Protein AF-A0A8T5TXH6-F1 (afdb_monomer_lite)

pLDDT: mean 83.06, std 13.09, range [44.19, 95.5]

Radius of gyration: 28.09 Å; chains: 1; bounding box: 63×27×98 Å

Structure (mmCIF, N/CA/C/O backbone):
data_AF-A0A8T5TXH6-F1
#
_entry.id   AF-A0A8T5TXH6-F1
#
loop_
_atom_site.group_PDB
_atom_site.id
_atom_site.type_symbol
_atom_site.label_atom_id
_atom_site.label_alt_id
_atom_site.label_comp_id
_atom_site.label_asym_id
_atom_site.label_entity_id
_atom_site.label_seq_id
_atom_site.pdbx_PDB_ins_code
_atom_site.Cartn_x
_atom_site.Cartn_y
_atom_site.Cartn_z
_atom_site.occupancy
_atom_site.B_iso_or_equiv
_atom_site.auth_seq_id
_atom_site.auth_comp_id
_atom_site.auth_asym_id
_atom_site.auth_atom_id
_atom_site.pdbx_PDB_model_num
ATOM 1 N N . LEU A 1 1 ? 43.142 -12.172 -77.593 1.00 47.28 1 LEU A N 1
ATOM 2 C CA . LEU A 1 1 ? 43.128 -11.225 -76.455 1.00 47.28 1 LEU A CA 1
ATOM 3 C C . LEU A 1 1 ? 41.877 -11.510 -75.637 1.00 47.28 1 LEU A C 1
ATOM 5 O O . LEU A 1 1 ? 40.827 -11.629 -76.263 1.00 47.28 1 LEU A O 1
ATOM 9 N N . PRO A 1 2 ? 41.963 -11.702 -74.310 1.00 50.41 2 PRO A N 1
ATOM 10 C CA . PRO A 1 2 ? 40.766 -11.825 -73.485 1.00 50.41 2 PRO A CA 1
ATOM 11 C C . PRO A 1 2 ? 40.015 -10.480 -73.451 1.00 50.41 2 PRO A C 1
ATOM 13 O O . PRO A 1 2 ? 40.658 -9.431 -73.569 1.00 50.41 2 PRO A O 1
ATOM 16 N N . PRO A 1 3 ? 38.675 -10.492 -73.348 1.00 65.56 3 PRO A N 1
ATOM 17 C CA . PRO A 1 3 ? 37.884 -9.267 -73.335 1.00 65.56 3 PRO A CA 1
ATOM 18 C C . PRO A 1 3 ? 38.162 -8.443 -72.065 1.00 65.56 3 PRO A C 1
ATOM 20 O O . PRO A 1 3 ? 38.491 -9.020 -71.024 1.00 65.56 3 PRO A O 1
ATOM 23 N N . PRO A 1 4 ? 38.043 -7.104 -72.130 1.00 62.22 4 PRO A N 1
ATOM 24 C CA . PRO A 1 4 ? 38.231 -6.255 -70.963 1.00 62.22 4 PRO A CA 1
ATOM 25 C C . PRO A 1 4 ? 37.102 -6.488 -69.943 1.00 62.22 4 PRO A C 1
ATOM 27 O O . PRO A 1 4 ? 35.961 -6.741 -70.342 1.00 62.22 4 PRO A O 1
ATOM 30 N N . PRO A 1 5 ? 37.393 -6.403 -68.633 1.00 59.72 5 PRO A N 1
ATOM 31 C CA . PRO A 1 5 ? 36.389 -6.597 -67.595 1.00 59.72 5 PRO A CA 1
ATOM 32 C C . PRO A 1 5 ? 35.316 -5.502 -67.664 1.00 59.72 5 PRO A C 1
ATOM 34 O O . PRO A 1 5 ? 35.619 -4.319 -67.829 1.00 59.72 5 PRO A O 1
ATOM 37 N N . THR A 1 6 ? 34.052 -5.907 -67.551 1.00 62.75 6 THR A N 1
ATOM 38 C CA . THR A 1 6 ? 32.887 -5.023 -67.655 1.00 62.75 6 THR A CA 1
ATOM 39 C C . THR A 1 6 ? 32.720 -4.201 -66.366 1.00 62.75 6 THR A C 1
ATOM 41 O O . THR A 1 6 ? 32.657 -4.790 -65.286 1.00 62.75 6 THR A O 1
ATOM 44 N N . PRO A 1 7 ? 32.636 -2.857 -66.423 1.00 62.34 7 PRO A N 1
ATOM 45 C CA . PRO A 1 7 ? 32.410 -2.036 -65.235 1.00 62.34 7 PRO A CA 1
ATOM 46 C C . PRO A 1 7 ? 30.920 -2.030 -64.872 1.00 62.34 7 PRO A C 1
ATOM 48 O O . PRO A 1 7 ? 30.106 -1.556 -65.663 1.00 62.34 7 PRO A O 1
ATOM 51 N N . GLY A 1 8 ? 30.550 -2.517 -63.684 1.00 60.81 8 GLY A N 1
ATOM 52 C CA . GLY A 1 8 ? 29.182 -2.338 -63.172 1.00 60.81 8 GLY A CA 1
ATOM 53 C C . GLY A 1 8 ? 28.687 -3.349 -62.140 1.00 60.81 8 GLY A C 1
ATOM 54 O O . GLY A 1 8 ? 27.722 -3.064 -61.438 1.00 60.81 8 GLY A O 1
ATOM 55 N N . GLU A 1 9 ? 29.337 -4.497 -61.983 1.00 56.94 9 GLU A N 1
ATOM 56 C CA . GLU A 1 9 ? 28.914 -5.488 -60.994 1.00 56.94 9 GLU A CA 1
ATOM 57 C C . GLU A 1 9 ? 29.672 -5.259 -59.689 1.00 56.94 9 GLU A C 1
ATOM 59 O O . GLU A 1 9 ? 30.770 -5.772 -59.491 1.00 56.94 9 GLU A O 1
ATOM 64 N N . ILE A 1 10 ? 29.093 -4.482 -58.767 1.00 60.66 10 ILE A N 1
ATOM 65 C CA . ILE A 1 10 ? 29.419 -4.688 -57.353 1.00 60.66 10 ILE A CA 1
ATOM 66 C C . ILE A 1 10 ? 29.004 -6.140 -57.090 1.00 60.66 10 ILE A C 1
ATOM 68 O O . ILE A 1 10 ? 27.807 -6.430 -57.172 1.00 60.66 10 ILE A O 1
ATOM 72 N N . PRO A 1 11 ? 29.942 -7.078 -56.861 1.00 68.94 11 PRO A N 1
ATOM 73 C CA . PRO A 1 11 ? 29.583 -8.480 -56.757 1.00 68.94 11 PRO A CA 1
ATOM 74 C C . PRO A 1 11 ? 28.607 -8.594 -55.593 1.00 68.94 11 PRO A C 1
ATOM 76 O O . PRO A 1 11 ? 28.889 -8.072 -54.515 1.00 68.94 11 PRO A O 1
ATOM 79 N N . PHE A 1 12 ? 27.459 -9.246 -55.790 1.00 62.81 12 PHE A N 1
ATOM 80 C CA . PHE A 1 12 ? 26.438 -9.444 -54.749 1.00 62.81 12 PHE A CA 1
ATOM 81 C C . PHE A 1 12 ? 27.050 -9.872 -53.399 1.00 62.81 12 PHE A C 1
ATOM 83 O O . PHE A 1 12 ? 26.567 -9.495 -52.335 1.00 62.81 12 PHE A O 1
ATOM 90 N N . LEU A 1 13 ? 28.185 -10.576 -53.443 1.00 65.44 13 LEU A N 1
ATOM 91 C CA . LEU A 1 13 ? 29.031 -10.919 -52.303 1.00 65.44 13 LEU A CA 1
ATOM 92 C C . LEU A 1 13 ? 29.460 -9.717 -51.431 1.00 65.44 13 LEU A C 1
ATOM 94 O O . LEU A 1 13 ? 29.366 -9.790 -50.209 1.00 65.44 13 LEU A O 1
ATOM 98 N N . ALA A 1 14 ? 29.909 -8.611 -52.031 1.00 68.88 14 ALA A N 1
ATOM 99 C CA . ALA A 1 14 ? 30.337 -7.407 -51.317 1.00 68.88 14 ALA A CA 1
ATOM 100 C C . ALA A 1 14 ? 29.153 -6.685 -50.654 1.00 68.88 14 ALA A C 1
ATOM 102 O O . ALA A 1 14 ? 29.282 -6.188 -49.536 1.00 68.88 14 ALA A O 1
ATOM 103 N N . PHE A 1 15 ? 27.981 -6.694 -51.301 1.00 71.75 15 PHE A N 1
ATOM 104 C CA . PHE A 1 15 ? 26.744 -6.184 -50.706 1.00 71.75 15 PHE A CA 1
ATOM 105 C C . PHE A 1 15 ? 26.375 -6.974 -49.443 1.00 71.75 15 PHE A C 1
ATOM 107 O O . PHE A 1 15 ? 26.157 -6.380 -48.388 1.00 71.75 15 PHE A O 1
ATOM 114 N N . PHE A 1 16 ? 26.393 -8.310 -49.502 1.00 75.06 16 PHE A N 1
ATOM 115 C CA . PHE A 1 16 ? 26.109 -9.147 -48.333 1.00 75.06 16 PHE A CA 1
ATOM 116 C C . PHE A 1 16 ? 27.182 -9.042 -47.239 1.00 75.06 16 PHE A C 1
ATOM 118 O O . PHE A 1 16 ? 26.827 -9.029 -46.062 1.00 75.06 16 PHE A O 1
ATOM 125 N N . MET A 1 17 ? 28.466 -8.891 -47.588 1.00 79.25 17 MET A N 1
ATOM 126 C CA . MET A 1 17 ? 29.547 -8.704 -46.605 1.00 79.25 17 MET A CA 1
ATOM 127 C C . MET A 1 17 ? 29.377 -7.445 -45.750 1.00 79.25 17 MET A C 1
ATOM 129 O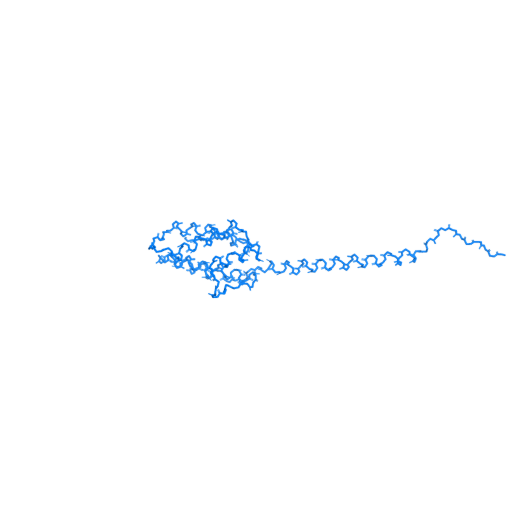 O . MET A 1 17 ? 29.777 -7.453 -44.591 1.00 79.25 17 MET A O 1
ATOM 133 N N . VAL A 1 18 ? 28.776 -6.382 -46.291 1.00 80.94 18 VAL A N 1
ATOM 134 C CA . VAL A 1 18 ? 28.504 -5.146 -45.538 1.00 80.94 18 VAL A CA 1
ATOM 135 C C . VAL A 1 18 ? 27.124 -5.190 -44.880 1.00 80.94 18 VAL A C 1
ATOM 137 O O . VAL A 1 18 ? 26.966 -4.783 -43.731 1.00 80.94 18 VAL A O 1
ATOM 140 N N . PHE A 1 19 ? 26.117 -5.718 -45.575 1.00 83.56 19 PHE A N 1
ATOM 141 C CA . PHE A 1 19 ? 24.734 -5.695 -45.104 1.00 83.56 19 PHE A CA 1
ATOM 142 C C . PHE A 1 19 ? 24.472 -6.672 -43.947 1.00 83.56 19 PHE A C 1
ATOM 144 O O . PHE A 1 19 ? 23.787 -6.321 -42.985 1.00 83.56 19 PHE A O 1
ATOM 151 N N . ILE A 1 20 ? 25.041 -7.882 -43.997 1.00 87.38 20 ILE A N 1
ATOM 152 C CA . ILE A 1 20 ? 24.859 -8.906 -42.956 1.00 87.38 20 ILE A CA 1
ATOM 153 C C . ILE A 1 20 ? 25.349 -8.439 -41.573 1.00 87.38 20 ILE A C 1
ATOM 155 O O . ILE A 1 20 ? 24.567 -8.545 -40.629 1.00 87.38 20 ILE A O 1
ATOM 159 N N . PRO A 1 21 ? 26.570 -7.894 -41.388 1.00 88.69 21 PRO A N 1
ATOM 160 C CA . PRO A 1 21 ? 27.014 -7.461 -40.061 1.00 88.69 21 PRO A CA 1
ATOM 161 C C . PRO A 1 21 ? 26.183 -6.299 -39.504 1.00 88.69 21 PRO A C 1
ATOM 163 O O . PRO A 1 21 ? 25.929 -6.264 -38.300 1.00 88.69 21 PRO A O 1
ATOM 166 N N . ILE A 1 22 ? 25.691 -5.394 -40.360 1.00 90.00 22 ILE A N 1
ATOM 167 C CA . ILE A 1 22 ? 24.775 -4.320 -39.941 1.00 90.00 22 ILE A CA 1
ATOM 168 C C . ILE A 1 22 ? 23.457 -4.920 -39.440 1.00 90.00 22 ILE A C 1
ATOM 170 O O . ILE A 1 22 ? 23.009 -4.586 -38.343 1.00 90.00 22 ILE A O 1
ATOM 174 N N . MET A 1 23 ? 22.865 -5.851 -40.194 1.00 91.56 23 MET A N 1
ATOM 175 C CA . MET A 1 23 ? 21.638 -6.543 -39.788 1.00 91.56 23 MET A CA 1
ATOM 176 C C . MET A 1 23 ? 21.812 -7.320 -38.482 1.00 91.56 23 MET A C 1
ATOM 178 O O . MET A 1 23 ? 20.955 -7.235 -37.605 1.00 91.56 23 MET A O 1
ATOM 182 N N . VAL A 1 24 ? 22.931 -8.029 -38.309 1.00 92.19 24 VAL A N 1
ATOM 183 C CA . VAL A 1 24 ? 23.245 -8.727 -37.053 1.00 92.19 24 VAL A CA 1
ATOM 184 C C . VAL A 1 24 ? 23.347 -7.732 -35.896 1.00 92.19 24 VAL A C 1
ATOM 186 O O . VAL A 1 24 ? 22.753 -7.967 -34.846 1.00 92.19 24 VAL A O 1
ATOM 189 N N . GLY A 1 25 ? 24.020 -6.595 -36.093 1.00 93.00 25 GLY A N 1
ATOM 190 C CA . GLY A 1 25 ? 24.105 -5.533 -35.089 1.00 93.00 25 GLY A CA 1
ATOM 191 C C . GLY A 1 25 ? 22.733 -4.996 -34.673 1.00 93.00 25 GLY A C 1
ATOM 192 O O . GLY A 1 25 ? 22.460 -4.863 -33.480 1.00 93.00 25 GLY A O 1
ATOM 193 N N . VAL A 1 26 ? 21.838 -4.760 -35.638 1.00 92.88 26 VAL A N 1
ATOM 194 C CA . VAL A 1 26 ? 20.462 -4.305 -35.377 1.00 92.88 26 VAL A CA 1
ATOM 195 C C . VAL A 1 26 ? 19.665 -5.360 -34.610 1.00 92.88 26 VAL A C 1
ATOM 197 O O . VAL A 1 26 ? 19.020 -5.031 -33.617 1.00 92.88 26 VAL A O 1
ATOM 200 N N . VAL A 1 27 ? 19.736 -6.632 -35.013 1.00 92.81 27 VAL A N 1
ATOM 201 C CA . VAL A 1 27 ? 19.021 -7.725 -34.334 1.00 92.81 27 VAL A CA 1
ATOM 202 C C . VAL A 1 27 ? 19.520 -7.902 -32.900 1.00 92.81 27 VAL A C 1
ATOM 204 O O . VAL A 1 27 ? 18.705 -8.016 -31.989 1.00 92.81 27 VAL A O 1
ATOM 207 N N . VAL A 1 28 ? 20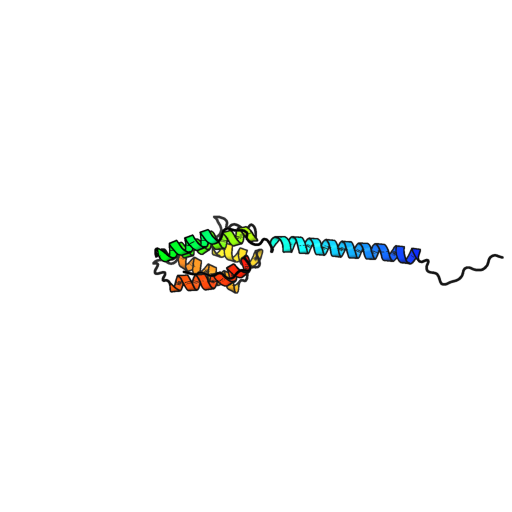.835 -7.862 -32.669 1.00 94.12 28 VAL A N 1
ATOM 208 C CA . VAL A 1 28 ? 21.417 -7.956 -31.319 1.00 94.12 28 VAL A CA 1
ATOM 209 C C . VAL A 1 28 ? 21.011 -6.758 -30.460 1.00 94.12 28 VAL A C 1
ATOM 211 O O . VAL A 1 28 ? 20.647 -6.941 -29.299 1.00 94.12 28 VAL A O 1
ATOM 214 N N . ALA A 1 29 ? 21.007 -5.545 -31.018 1.00 91.50 29 ALA A N 1
ATOM 215 C CA . ALA A 1 29 ? 20.567 -4.350 -30.303 1.00 91.50 29 ALA A CA 1
ATOM 216 C C . ALA A 1 29 ? 19.078 -4.421 -29.930 1.00 91.50 29 ALA A C 1
ATOM 218 O O . ALA A 1 29 ? 18.719 -4.138 -28.787 1.00 91.50 29 ALA A O 1
ATOM 219 N N . LEU A 1 30 ? 18.215 -4.853 -30.855 1.00 91.31 30 LEU A N 1
ATOM 220 C CA . LEU A 1 30 ? 16.782 -5.023 -30.606 1.00 91.31 30 LEU A CA 1
ATOM 221 C C . LEU A 1 30 ? 16.504 -6.148 -29.606 1.00 91.31 30 LEU A C 1
ATOM 223 O O . LEU A 1 30 ? 15.678 -5.970 -28.714 1.00 91.31 30 LEU A O 1
ATOM 227 N N . ALA A 1 31 ? 17.212 -7.274 -29.702 1.00 87.69 31 ALA A N 1
ATOM 228 C CA . ALA A 1 31 ? 17.096 -8.377 -28.754 1.00 87.69 31 ALA A CA 1
ATOM 229 C C . ALA A 1 31 ? 17.580 -7.970 -27.355 1.00 87.69 31 ALA A C 1
ATOM 231 O O . ALA A 1 31 ? 16.902 -8.247 -26.369 1.00 87.69 31 ALA A O 1
ATOM 232 N N . GLY A 1 32 ? 18.706 -7.257 -27.255 1.00 90.31 32 GLY A N 1
ATOM 233 C CA . GLY A 1 32 ? 19.223 -6.730 -25.991 1.00 90.31 32 GLY A CA 1
ATOM 234 C C . GLY A 1 32 ? 18.293 -5.687 -25.370 1.00 90.31 32 GLY A C 1
ATOM 235 O O . GLY A 1 32 ? 17.992 -5.759 -24.177 1.00 90.31 32 GLY A O 1
ATOM 236 N N . TYR A 1 33 ? 17.772 -4.761 -26.180 1.00 88.31 33 TYR A N 1
ATOM 237 C CA . TYR A 1 33 ? 16.793 -3.767 -25.743 1.00 88.31 33 TYR A CA 1
ATOM 238 C C . TYR A 1 33 ? 15.485 -4.426 -25.294 1.00 88.31 33 TYR A C 1
ATOM 240 O O . TYR A 1 33 ? 14.987 -4.127 -24.209 1.00 88.31 33 TYR A O 1
ATOM 248 N N . GLY A 1 34 ? 14.963 -5.360 -26.092 1.00 82.06 34 GLY A N 1
ATOM 249 C CA . GLY A 1 34 ? 13.762 -6.135 -25.797 1.00 82.06 34 GLY A CA 1
ATOM 250 C C . GLY A 1 34 ? 13.912 -6.955 -24.522 1.00 82.06 34 GLY A C 1
ATOM 251 O O . GLY A 1 34 ? 13.056 -6.867 -23.652 1.00 82.06 34 GLY A O 1
ATOM 252 N N . TYR A 1 35 ? 15.028 -7.665 -24.347 1.00 84.19 35 TYR A N 1
ATOM 253 C CA . TYR A 1 35 ? 15.325 -8.426 -23.133 1.00 84.19 35 TYR A CA 1
ATOM 254 C C . TYR A 1 35 ? 15.442 -7.524 -21.896 1.00 84.19 35 TYR A C 1
ATOM 256 O O . TYR A 1 35 ? 14.877 -7.835 -20.846 1.00 84.19 35 TYR A O 1
ATOM 264 N N . TYR A 1 36 ? 16.113 -6.373 -22.009 1.00 80.56 36 TYR A N 1
ATOM 265 C CA . TYR A 1 36 ? 16.216 -5.400 -20.917 1.00 80.56 36 TYR A CA 1
ATOM 266 C C . TYR A 1 36 ? 14.845 -4.823 -20.525 1.00 80.56 36 TYR A C 1
ATOM 268 O O . TYR A 1 36 ? 14.519 -4.744 -19.338 1.00 80.56 36 TYR A O 1
ATOM 276 N N . ARG A 1 37 ? 14.011 -4.471 -21.513 1.00 78.06 37 ARG A N 1
ATOM 277 C CA . ARG A 1 37 ? 12.626 -4.013 -21.313 1.00 78.06 37 ARG A CA 1
ATOM 278 C C . ARG A 1 37 ? 11.734 -5.108 -20.734 1.00 78.06 37 ARG A C 1
ATOM 280 O O . ARG A 1 37 ? 10.995 -4.836 -19.795 1.00 78.06 37 ARG A O 1
ATOM 287 N N . TYR A 1 38 ? 11.822 -6.328 -21.251 1.00 69.06 38 TYR A N 1
ATOM 288 C CA . TYR A 1 38 ? 11.014 -7.466 -20.819 1.00 69.06 38 TYR A CA 1
ATOM 289 C C . TYR A 1 38 ? 11.334 -7.849 -19.372 1.00 69.06 38 TYR A C 1
ATOM 291 O O . TYR A 1 38 ? 10.432 -7.953 -18.552 1.00 69.06 38 TYR A O 1
ATOM 299 N N . LYS A 1 39 ? 12.620 -7.908 -19.000 1.00 66.50 39 LYS A N 1
ATOM 300 C CA . LYS A 1 39 ? 13.050 -8.123 -17.607 1.00 66.50 39 LYS A CA 1
ATOM 301 C C . LYS A 1 39 ? 12.574 -7.017 -16.655 1.00 66.50 39 LYS A C 1
ATOM 303 O O . LYS A 1 39 ? 12.452 -7.252 -15.452 1.00 66.50 39 LYS A O 1
ATOM 308 N N . LYS A 1 40 ? 12.328 -5.806 -17.167 1.00 58.19 40 LYS A N 1
ATOM 309 C CA . LYS A 1 40 ? 11.710 -4.715 -16.403 1.00 58.19 40 LYS A CA 1
ATOM 310 C C . LYS A 1 40 ? 10.192 -4.918 -16.268 1.00 58.19 40 LYS A C 1
ATOM 312 O O . LYS A 1 40 ? 9.689 -4.759 -15.164 1.00 58.19 40 LYS A O 1
ATOM 317 N N . SER A 1 41 ? 9.503 -5.359 -17.323 1.00 52.03 41 SER A N 1
ATOM 318 C CA . SER A 1 41 ? 8.061 -5.669 -17.296 1.00 52.03 41 SER A CA 1
ATOM 319 C C . SER A 1 41 ? 7.689 -6.920 -16.493 1.00 52.03 41 SER A C 1
ATOM 321 O O . SER A 1 41 ? 6.669 -6.898 -15.818 1.00 52.03 41 SER A O 1
ATOM 323 N N . ASP A 1 42 ? 8.505 -7.977 -16.477 1.00 49.12 42 ASP A N 1
ATOM 324 C CA . ASP A 1 42 ? 8.246 -9.193 -15.675 1.00 49.12 42 ASP A CA 1
ATOM 325 C C . ASP A 1 42 ? 8.263 -8.921 -14.158 1.00 49.12 42 ASP A C 1
ATOM 327 O O . ASP A 1 42 ? 7.705 -9.675 -13.361 1.00 49.12 42 ASP A O 1
ATOM 331 N N . LYS A 1 43 ? 8.890 -7.816 -13.736 1.00 52.16 43 LYS A N 1
ATOM 332 C CA . LYS A 1 43 ? 8.784 -7.314 -12.359 1.00 52.16 43 LYS A CA 1
ATOM 333 C C . LYS A 1 43 ? 7.478 -6.559 -12.108 1.00 52.16 43 LYS A C 1
ATOM 335 O O . LYS A 1 43 ? 7.045 -6.478 -10.968 1.00 52.16 43 LYS A O 1
ATOM 340 N N . GLU A 1 44 ? 6.865 -5.997 -13.143 1.00 51.72 44 GLU A N 1
ATOM 341 C CA . GLU A 1 44 ? 5.623 -5.224 -13.047 1.00 51.72 44 GLU A CA 1
ATOM 342 C C . GLU A 1 44 ? 4.373 -6.114 -13.154 1.00 51.72 44 GLU A C 1
ATOM 344 O O . GLU A 1 44 ? 3.328 -5.754 -12.611 1.00 51.72 44 GLU A O 1
ATOM 349 N N . SER A 1 45 ? 4.481 -7.273 -13.816 1.00 44.19 45 SER A N 1
ATOM 350 C CA . SER A 1 45 ? 3.355 -8.137 -14.198 1.00 44.19 45 SER A CA 1
ATOM 351 C C . SER A 1 45 ? 3.127 -9.357 -13.305 1.00 44.19 45 SER A C 1
ATOM 353 O O . SER A 1 45 ? 2.284 -10.189 -13.645 1.00 44.19 45 SER A O 1
ATOM 355 N N . LYS A 1 46 ? 3.814 -9.485 -12.159 1.00 52.75 46 LYS A N 1
ATOM 356 C CA . LYS A 1 46 ? 3.394 -10.460 -11.143 1.00 52.75 46 LYS A CA 1
ATOM 357 C C . LYS A 1 46 ? 2.013 -10.053 -10.640 1.00 52.75 46 LYS A C 1
ATOM 359 O O . LYS A 1 46 ? 1.889 -9.287 -9.688 1.00 52.75 46 LYS A O 1
ATOM 364 N N . VAL A 1 47 ? 0.982 -10.559 -11.315 1.00 52.44 47 VAL A N 1
ATOM 365 C CA . VAL A 1 47 ? -0.394 -10.604 -10.836 1.00 52.44 47 VAL A CA 1
ATOM 366 C C . VAL A 1 47 ? -0.291 -11.161 -9.429 1.00 52.44 47 VAL A C 1
ATOM 368 O O . VAL A 1 47 ? 0.216 -12.266 -9.228 1.00 52.44 47 VAL A O 1
ATOM 371 N N . VAL A 1 48 ? -0.621 -10.319 -8.456 1.00 54.84 48 VAL A N 1
ATOM 372 C CA . VAL A 1 48 ? -0.433 -10.599 -7.039 1.00 54.84 48 VAL A CA 1
ATOM 373 C C . VAL A 1 48 ? -1.328 -11.787 -6.692 1.00 54.84 48 VAL A C 1
ATOM 375 O O . VAL A 1 48 ? -2.512 -11.621 -6.434 1.00 54.84 48 VAL A O 1
ATOM 378 N N . ASN A 1 49 ? -0.771 -12.999 -6.747 1.00 56.38 49 ASN A N 1
ATOM 379 C CA . ASN A 1 49 ? -1.448 -14.244 -6.391 1.00 56.38 49 ASN A CA 1
ATOM 380 C C . ASN A 1 49 ? -1.420 -14.392 -4.863 1.00 56.38 49 ASN A C 1
ATOM 382 O O . ASN A 1 49 ? -0.770 -15.276 -4.308 1.00 56.38 49 ASN A O 1
ATOM 386 N N . LEU A 1 50 ? -2.003 -13.407 -4.186 1.00 66.94 50 LEU A N 1
ATOM 387 C CA . LEU A 1 50 ? -2.094 -13.322 -2.738 1.00 66.94 50 LEU A CA 1
ATOM 388 C C . LEU A 1 50 ? -3.557 -13.607 -2.383 1.00 66.94 50 LEU A C 1
ATOM 390 O O . LEU A 1 50 ? -4.421 -12.994 -3.010 1.00 66.94 50 LEU A O 1
ATOM 394 N N . PRO A 1 51 ? -3.854 -14.504 -1.425 1.00 69.44 51 PRO A N 1
ATOM 395 C CA . PRO A 1 51 ? -5.224 -14.754 -0.978 1.00 69.44 51 PRO A CA 1
ATOM 396 C C . PRO A 1 51 ? -5.737 -13.517 -0.228 1.00 69.44 51 PRO A C 1
ATOM 398 O O . PRO A 1 51 ? -5.584 -13.375 0.988 1.00 69.44 51 PRO A O 1
ATOM 401 N N . LEU A 1 52 ? -6.248 -12.548 -0.985 1.00 80.88 52 LEU A N 1
ATOM 402 C CA . LEU A 1 52 ? -6.737 -11.268 -0.478 1.00 80.88 52 LEU A CA 1
ATOM 403 C C . LEU A 1 52 ? -8.137 -11.416 0.114 1.00 80.88 52 LEU A C 1
ATOM 405 O O . LEU A 1 52 ? -8.516 -10.607 0.954 1.00 80.88 52 LEU A O 1
ATOM 409 N N . GLU A 1 53 ? -8.870 -12.462 -0.258 1.00 82.38 53 GLU A N 1
ATOM 410 C CA . GLU A 1 53 ? -10.218 -12.763 0.217 1.00 82.38 53 GLU A CA 1
ATOM 411 C C . GLU A 1 53 ? -10.253 -12.895 1.744 1.00 82.38 53 GLU A C 1
ATOM 413 O O . GLU A 1 53 ? -11.025 -12.200 2.406 1.00 82.38 53 GLU A O 1
ATOM 418 N N . ASP A 1 54 ? -9.351 -13.697 2.317 1.00 86.38 54 ASP A N 1
ATOM 419 C CA . ASP A 1 54 ? -9.261 -13.899 3.769 1.00 86.38 54 ASP A CA 1
ATOM 420 C C . ASP A 1 54 ? -8.887 -12.603 4.497 1.00 86.38 54 ASP A C 1
ATOM 422 O O . ASP A 1 54 ? -9.373 -12.309 5.590 1.00 86.38 54 ASP A O 1
ATOM 426 N N . LYS A 1 55 ? -8.027 -11.784 3.883 1.00 89.75 55 LYS A N 1
ATOM 427 C CA . LYS A 1 55 ? -7.611 -10.499 4.454 1.00 89.75 55 LYS A CA 1
ATOM 428 C C . LYS A 1 55 ? -8.744 -9.477 4.416 1.00 89.75 55 LYS A C 1
ATOM 430 O O . LYS A 1 55 ? -8.944 -8.760 5.392 1.00 89.75 55 LYS A O 1
ATOM 435 N N . ILE A 1 56 ? -9.513 -9.431 3.332 1.00 89.56 56 ILE A N 1
ATOM 436 C CA . ILE A 1 56 ? -10.695 -8.571 3.215 1.00 89.56 56 ILE A CA 1
ATOM 437 C C . ILE A 1 56 ? -11.783 -9.026 4.201 1.00 89.56 56 ILE A C 1
ATOM 439 O O . ILE A 1 56 ? -12.416 -8.184 4.836 1.00 89.56 56 ILE A O 1
ATOM 443 N N . LEU A 1 57 ? -11.957 -10.335 4.408 1.00 89.56 57 LEU A N 1
ATOM 444 C CA . LEU A 1 57 ? -12.861 -10.867 5.431 1.00 89.56 57 LEU A CA 1
ATOM 445 C C . LEU A 1 57 ? -12.412 -10.477 6.847 1.00 89.56 57 LEU A C 1
ATOM 447 O O . LEU A 1 57 ? -13.227 -10.045 7.657 1.00 89.56 57 LEU A O 1
ATOM 451 N N . ASN A 1 58 ? -11.119 -10.563 7.152 1.00 91.88 58 ASN A N 1
ATOM 452 C CA . ASN A 1 58 ? -10.605 -10.111 8.445 1.00 91.88 58 ASN A CA 1
ATOM 453 C C . ASN A 1 58 ? -10.802 -8.603 8.642 1.00 91.88 58 ASN A C 1
ATOM 455 O O . ASN A 1 58 ? -11.204 -8.171 9.722 1.00 91.88 58 ASN A O 1
ATOM 459 N N . LEU A 1 59 ? -10.586 -7.804 7.592 1.00 92.81 59 LEU A N 1
ATOM 460 C CA . LEU A 1 59 ? -10.877 -6.372 7.606 1.00 92.81 59 LEU A CA 1
ATOM 461 C C . LEU A 1 59 ? -12.361 -6.109 7.917 1.00 92.81 59 LEU A C 1
ATOM 463 O O . LE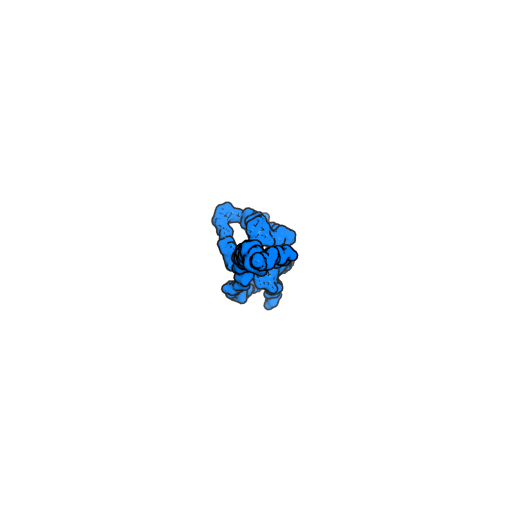U A 1 59 ? -12.663 -5.255 8.751 1.00 92.81 59 LEU A O 1
ATOM 467 N N . LYS A 1 60 ? -13.272 -6.882 7.307 1.00 91.69 60 LYS A N 1
ATOM 468 C CA . LYS A 1 60 ? -14.715 -6.848 7.587 1.00 91.69 60 LYS A CA 1
ATOM 469 C C . LYS A 1 60 ? -15.020 -7.106 9.054 1.00 91.69 60 LYS A C 1
ATOM 471 O O . LYS A 1 60 ? -15.688 -6.297 9.688 1.00 91.69 60 LYS A O 1
ATOM 476 N N . ILE A 1 61 ? -14.497 -8.200 9.599 1.00 92.31 61 ILE A N 1
ATOM 477 C CA . ILE A 1 61 ? -14.743 -8.606 10.988 1.00 92.31 61 ILE A CA 1
ATOM 478 C C . ILE A 1 61 ? -14.243 -7.531 11.961 1.00 92.31 61 ILE A C 1
ATOM 480 O O . ILE A 1 61 ? -14.931 -7.190 12.926 1.00 92.31 61 ILE A O 1
ATOM 484 N N . LEU A 1 62 ? -13.064 -6.951 11.709 1.00 92.38 62 LEU A N 1
ATOM 485 C CA . LEU A 1 62 ? -12.535 -5.854 12.525 1.00 92.38 62 LEU A CA 1
ATOM 486 C C . LEU A 1 62 ? -13.449 -4.622 12.474 1.00 92.38 62 LEU A C 1
ATOM 488 O O . LEU A 1 62 ? -13.745 -4.039 13.515 1.00 92.38 62 LEU A O 1
ATOM 492 N N . LYS A 1 63 ? -13.960 -4.265 11.291 1.00 91.44 63 LYS A N 1
ATOM 493 C CA . LYS A 1 63 ? -14.915 -3.161 11.136 1.00 91.44 63 LYS A CA 1
ATOM 494 C C . LYS A 1 63 ? -16.232 -3.433 11.867 1.00 91.44 63 LYS A C 1
ATOM 496 O O . LYS A 1 63 ? -16.676 -2.600 12.651 1.00 91.44 63 LYS A O 1
ATOM 501 N N . GLU A 1 64 ? -16.853 -4.588 11.634 1.00 91.88 64 GLU A N 1
ATOM 502 C CA . GLU A 1 64 ? -18.165 -4.951 12.196 1.00 91.88 64 GLU A CA 1
ATOM 503 C C . GLU A 1 64 ? -18.136 -5.120 13.719 1.00 91.88 64 GLU A C 1
ATOM 505 O O . GLU A 1 64 ? -19.117 -4.826 14.395 1.00 91.88 64 GLU A O 1
ATOM 510 N N . SER A 1 65 ? -16.995 -5.524 14.279 1.00 92.19 65 SER A N 1
ATOM 511 C CA . SER A 1 65 ? -16.790 -5.597 15.732 1.00 92.19 65 SER A CA 1
ATOM 512 C C . SER A 1 65 ? -16.535 -4.238 16.401 1.00 92.19 65 SER A C 1
ATOM 514 O O . SER A 1 65 ? -16.283 -4.188 17.604 1.00 92.19 65 SER A O 1
ATOM 516 N N . GLY A 1 66 ? -16.582 -3.132 15.649 1.00 88.69 66 GLY A N 1
ATOM 517 C CA . GLY A 1 66 ? -16.338 -1.779 16.158 1.00 88.69 66 GLY A CA 1
ATOM 518 C C . GLY A 1 66 ? -14.858 -1.434 16.350 1.00 88.69 66 GLY A C 1
ATOM 519 O O . GLY A 1 66 ? -14.537 -0.355 16.847 1.00 88.69 66 GLY A O 1
ATOM 520 N N . ARG A 1 67 ? -13.935 -2.306 15.927 1.00 89.31 67 ARG A N 1
ATOM 521 C CA . ARG A 1 67 ? -12.479 -2.121 16.050 1.00 89.31 67 ARG A CA 1
ATOM 522 C C . ARG A 1 67 ? -11.933 -1.344 14.849 1.00 89.31 67 ARG A C 1
ATOM 524 O O . ARG A 1 67 ? -11.056 -1.817 14.126 1.00 89.31 67 ARG A O 1
ATOM 531 N N . LEU A 1 68 ? -12.468 -0.142 14.616 1.00 89.88 68 LEU A N 1
ATOM 532 C CA . LEU A 1 68 ? -12.163 0.667 13.427 1.00 89.88 68 LEU A CA 1
ATOM 533 C C . LEU A 1 68 ? -10.674 1.017 13.311 1.00 89.88 68 LEU A C 1
ATOM 535 O O . LEU A 1 68 ? -10.096 0.878 12.237 1.00 89.88 68 LEU A O 1
ATOM 539 N N . GLU A 1 69 ? -10.027 1.398 14.409 1.00 88.19 69 GLU A N 1
ATOM 540 C CA . GLU A 1 69 ? -8.584 1.672 14.427 1.00 88.19 69 GLU A CA 1
ATOM 541 C C . GLU A 1 69 ? -7.777 0.451 13.971 1.00 88.19 69 GLU A C 1
ATOM 543 O O . GLU A 1 69 ? -6.933 0.534 13.077 1.00 88.19 69 GLU A O 1
ATOM 548 N N . GLU A 1 70 ? -8.095 -0.712 14.533 1.00 89.88 70 GLU A N 1
ATOM 549 C CA . GLU A 1 70 ? -7.413 -1.956 14.203 1.00 89.88 70 GLU A CA 1
ATOM 550 C C . GLU A 1 70 ? -7.678 -2.376 12.763 1.00 89.88 70 GLU A C 1
ATOM 552 O O . GLU A 1 70 ? -6.770 -2.865 12.099 1.00 89.88 70 GLU A O 1
ATOM 557 N N . SER A 1 71 ? -8.884 -2.132 12.247 1.00 92.44 71 SER A N 1
ATOM 558 C CA . SER A 1 71 ? -9.206 -2.387 10.844 1.00 92.44 71 SER A CA 1
ATOM 559 C C . SER A 1 71 ? -8.339 -1.540 9.899 1.00 92.44 71 SER A C 1
ATOM 561 O O . SER A 1 71 ? -7.799 -2.060 8.925 1.00 92.44 71 SER A O 1
ATOM 563 N N . LEU A 1 72 ? -8.100 -0.264 10.214 1.00 91.50 72 LEU A N 1
ATOM 564 C CA . LEU A 1 72 ? -7.273 0.627 9.390 1.00 91.50 72 LEU A CA 1
ATOM 565 C C . LEU A 1 72 ? -5.778 0.326 9.544 1.00 91.50 72 LEU A C 1
ATOM 567 O O . LEU A 1 72 ? -5.037 0.318 8.559 1.00 91.50 72 LEU A O 1
ATOM 571 N N . SER A 1 73 ? -5.341 -0.028 10.752 1.00 90.38 73 SER A N 1
ATOM 572 C CA . SER A 1 73 ? -3.994 -0.552 10.984 1.00 90.38 73 SER A CA 1
ATOM 573 C C . SER A 1 73 ? -3.763 -1.863 10.222 1.00 90.38 73 SER A C 1
ATOM 575 O O . SER A 1 73 ? -2.699 -2.060 9.630 1.00 90.38 73 SER A O 1
ATOM 577 N N . TYR A 1 74 ? -4.767 -2.742 10.165 1.00 93.00 74 TYR A N 1
ATOM 578 C CA . TYR A 1 74 ? -4.731 -3.988 9.403 1.00 93.00 74 TYR A CA 1
ATOM 579 C C . TYR A 1 74 ? -4.676 -3.730 7.893 1.00 93.00 74 TYR A C 1
ATOM 581 O O . TYR A 1 74 ? -3.864 -4.340 7.196 1.00 93.00 74 TYR A O 1
ATOM 589 N N . LEU A 1 75 ? -5.470 -2.782 7.385 1.00 93.31 75 LEU A N 1
ATOM 590 C CA . LEU A 1 75 ? -5.428 -2.359 5.984 1.00 93.31 75 LEU A CA 1
ATOM 591 C C . LEU A 1 75 ? -4.010 -1.949 5.564 1.00 93.31 75 LEU A C 1
ATOM 593 O O . LEU A 1 75 ? -3.520 -2.373 4.518 1.00 93.31 75 LEU A O 1
ATOM 597 N N . PHE A 1 76 ? -3.315 -1.173 6.394 1.00 93.19 76 PHE A N 1
ATOM 598 C CA . PHE A 1 76 ? -1.946 -0.761 6.103 1.00 93.19 76 PHE A CA 1
ATOM 599 C C . PHE A 1 76 ? -0.929 -1.904 6.268 1.00 93.19 76 PHE A C 1
ATOM 601 O O . PHE A 1 76 ? -0.175 -2.207 5.340 1.00 93.19 76 PHE A O 1
ATOM 608 N N . ASN A 1 77 ? -0.899 -2.555 7.433 1.00 91.31 77 ASN A N 1
ATOM 609 C CA . ASN A 1 77 ? 0.160 -3.506 7.782 1.00 91.31 77 ASN A CA 1
ATOM 610 C C . ASN A 1 77 ? 0.007 -4.874 7.105 1.00 91.31 77 ASN A C 1
ATOM 612 O O . ASN A 1 77 ? 1.013 -5.513 6.820 1.00 91.31 77 ASN A O 1
ATOM 616 N N . ALA A 1 78 ? -1.221 -5.337 6.864 1.00 91.44 78 ALA A N 1
ATOM 617 C CA . ALA A 1 78 ? -1.484 -6.688 6.371 1.00 91.44 78 ALA A CA 1
ATOM 618 C C . ALA A 1 78 ? -1.960 -6.733 4.916 1.00 91.44 78 ALA A C 1
ATOM 620 O O . ALA A 1 78 ? -1.808 -7.773 4.280 1.00 91.44 78 ALA A O 1
ATOM 621 N N . ILE A 1 79 ? -2.558 -5.659 4.390 1.00 92.75 79 ILE A N 1
ATOM 622 C CA . ILE A 1 79 ? -3.010 -5.611 2.992 1.00 92.75 79 ILE A CA 1
ATOM 623 C C . ILE A 1 79 ? -2.021 -4.797 2.161 1.00 92.75 79 ILE A C 1
ATOM 625 O O . ILE A 1 79 ? -1.348 -5.360 1.303 1.00 92.75 79 ILE A O 1
ATOM 629 N N . TYR A 1 80 ? -1.872 -3.497 2.428 1.00 92.81 80 TYR A N 1
ATOM 630 C CA . TYR A 1 80 ? -0.992 -2.630 1.639 1.00 92.81 80 TYR A CA 1
ATOM 631 C C . TYR A 1 80 ? 0.461 -3.128 1.613 1.00 92.81 80 TYR A C 1
ATOM 633 O O . TYR A 1 80 ? 1.022 -3.302 0.532 1.00 92.81 80 TYR A O 1
ATOM 641 N N . MET A 1 81 ? 1.068 -3.412 2.772 1.00 92.38 81 MET A N 1
ATOM 642 C CA . MET A 1 81 ? 2.452 -3.908 2.810 1.00 92.38 81 MET A CA 1
ATOM 643 C C . MET A 1 81 ? 2.633 -5.241 2.083 1.00 92.38 81 MET A C 1
ATOM 645 O O . MET A 1 81 ? 3.630 -5.411 1.381 1.00 92.38 81 MET A O 1
ATOM 649 N N . ASP A 1 82 ? 1.679 -6.162 2.205 1.00 91.38 82 ASP A N 1
ATOM 650 C CA . ASP A 1 82 ? 1.760 -7.460 1.533 1.00 91.38 82 ASP A CA 1
ATOM 651 C C . ASP A 1 82 ? 1.619 -7.319 0.017 1.00 91.38 82 ASP A C 1
ATOM 653 O O . ASP A 1 82 ? 2.341 -7.986 -0.720 1.00 91.38 82 ASP A O 1
ATOM 657 N N . LEU A 1 83 ? 0.770 -6.406 -0.465 1.00 91.06 83 LEU A N 1
ATOM 658 C CA . LEU A 1 83 ? 0.676 -6.086 -1.892 1.00 91.06 83 LEU A CA 1
ATOM 659 C C . LEU A 1 83 ? 1.988 -5.497 -2.427 1.00 91.06 83 LEU A C 1
ATOM 661 O O . LEU A 1 83 ? 2.455 -5.891 -3.498 1.00 91.06 83 LEU A O 1
ATOM 665 N N . ILE A 1 84 ? 2.612 -4.584 -1.676 1.00 91.50 84 ILE A N 1
ATOM 666 C CA . ILE A 1 84 ? 3.917 -4.011 -2.031 1.00 91.50 84 ILE A CA 1
ATOM 667 C C . ILE A 1 84 ? 4.995 -5.097 -2.062 1.00 91.50 84 ILE A C 1
ATOM 669 O O . ILE A 1 84 ? 5.784 -5.161 -3.007 1.00 91.50 84 ILE A O 1
ATOM 673 N N . ASN A 1 85 ? 5.014 -5.979 -1.065 1.00 90.56 85 ASN A N 1
ATOM 674 C CA . ASN A 1 85 ? 5.953 -7.088 -1.011 1.00 90.56 85 ASN A CA 1
ATOM 675 C C . ASN A 1 85 ? 5.729 -8.079 -2.164 1.00 90.56 85 ASN A C 1
ATOM 677 O O . ASN A 1 85 ? 6.681 -8.479 -2.827 1.00 90.56 85 ASN A O 1
ATOM 681 N N . ALA A 1 86 ? 4.482 -8.434 -2.465 1.00 87.62 86 ALA A N 1
ATOM 682 C CA . ALA A 1 86 ? 4.165 -9.374 -3.532 1.00 87.62 86 ALA A CA 1
ATOM 683 C C . ALA A 1 86 ? 4.541 -8.840 -4.922 1.00 87.62 86 ALA A C 1
ATOM 685 O O . ALA A 1 86 ? 5.087 -9.586 -5.738 1.00 87.62 86 ALA A O 1
ATOM 686 N N . LYS A 1 87 ? 4.292 -7.550 -5.183 1.00 86.19 87 LYS A N 1
ATOM 687 C CA . LYS A 1 87 ? 4.590 -6.924 -6.477 1.00 86.19 87 LYS A CA 1
ATOM 688 C C . LYS A 1 87 ? 6.065 -6.558 -6.633 1.00 86.19 87 LYS A C 1
ATOM 690 O O . LYS A 1 87 ? 6.657 -6.824 -7.673 1.00 86.19 87 LYS A O 1
ATOM 695 N N . TYR A 1 88 ? 6.673 -5.971 -5.604 1.00 88.38 88 TYR A N 1
ATOM 696 C CA . TYR A 1 88 ? 8.006 -5.365 -5.702 1.00 88.38 88 TYR A CA 1
ATOM 697 C C . TYR A 1 88 ? 9.091 -6.075 -4.882 1.00 88.38 88 TYR A C 1
ATOM 699 O O . TYR A 1 88 ? 10.262 -5.711 -4.988 1.00 88.38 88 TYR A O 1
ATOM 707 N N . GLY A 1 89 ? 8.740 -7.066 -4.057 1.00 88.12 89 GLY A N 1
ATOM 708 C CA . GLY A 1 89 ? 9.675 -7.736 -3.144 1.00 88.12 89 GLY A CA 1
ATOM 709 C C . GLY A 1 89 ? 10.177 -6.832 -2.016 1.00 88.12 89 GLY A C 1
ATOM 710 O O . GLY A 1 89 ? 11.265 -7.052 -1.485 1.00 88.12 89 GLY A O 1
ATOM 711 N N . ARG A 1 90 ? 9.436 -5.763 -1.695 1.00 89.50 90 ARG A N 1
ATOM 712 C CA . ARG A 1 90 ? 9.834 -4.746 -0.720 1.00 89.50 90 ARG A CA 1
ATOM 713 C C . ARG A 1 90 ? 9.023 -4.871 0.568 1.00 89.50 90 ARG A C 1
ATOM 715 O O . ARG A 1 90 ? 7.819 -4.655 0.571 1.00 89.50 90 ARG A O 1
ATOM 722 N N . THR A 1 91 ? 9.708 -5.123 1.678 1.00 90.38 91 THR A N 1
ATOM 723 C CA . THR A 1 91 ? 9.141 -5.175 3.037 1.00 90.38 91 THR A CA 1
ATOM 724 C C . THR A 1 91 ? 9.639 -4.005 3.871 1.00 90.38 91 THR A C 1
ATOM 726 O O . THR A 1 91 ? 10.825 -3.691 3.797 1.00 90.38 91 THR A O 1
ATOM 729 N N . ARG A 1 92 ? 8.778 -3.342 4.658 1.00 91.62 92 ARG A N 1
ATOM 730 C CA . ARG A 1 92 ? 9.197 -2.239 5.545 1.00 91.62 92 ARG A CA 1
ATOM 731 C C . ARG A 1 92 ? 10.188 -2.749 6.598 1.00 91.62 92 ARG A C 1
ATOM 733 O O . ARG A 1 92 ? 9.938 -3.768 7.233 1.00 91.62 92 ARG A O 1
ATOM 740 N N . LYS A 1 93 ? 11.299 -2.039 6.806 1.00 90.44 93 LYS A N 1
ATOM 741 C CA . LYS A 1 93 ? 12.253 -2.349 7.881 1.00 90.44 93 LYS A CA 1
ATOM 742 C C . LYS A 1 93 ? 11.721 -1.840 9.218 1.00 90.44 93 LYS A C 1
ATOM 744 O O . LYS A 1 93 ? 11.078 -0.798 9.273 1.00 90.44 93 LYS A O 1
ATOM 749 N N . ASN A 1 94 ? 12.090 -2.501 10.313 1.00 86.50 94 ASN A N 1
ATOM 750 C CA . ASN A 1 94 ? 11.690 -2.083 11.665 1.00 86.50 94 ASN A CA 1
ATOM 751 C C . ASN A 1 94 ? 12.162 -0.664 12.033 1.00 86.50 94 ASN A C 1
ATOM 753 O O . ASN A 1 94 ? 11.547 -0.012 12.867 1.00 86.50 94 ASN A O 1
ATOM 757 N N . THR A 1 95 ? 13.243 -0.189 11.410 1.00 89.94 95 THR A N 1
ATOM 758 C CA . THR A 1 95 ? 13.797 1.157 11.611 1.00 89.94 95 THR A CA 1
ATOM 759 C C . THR A 1 95 ? 13.144 2.227 10.736 1.00 89.94 95 THR A C 1
ATOM 761 O O . THR A 1 95 ? 13.436 3.401 10.916 1.00 89.94 95 THR A O 1
ATOM 764 N N . GLU A 1 96 ? 12.330 1.847 9.748 1.00 90.19 96 GLU A N 1
ATOM 765 C CA . GLU A 1 96 ? 11.687 2.785 8.822 1.00 90.19 96 GLU A CA 1
ATOM 766 C C . GLU A 1 96 ? 10.331 3.215 9.362 1.00 90.19 96 GLU A C 1
ATOM 768 O O . GLU A 1 96 ? 9.522 2.374 9.754 1.00 90.19 96 GLU A O 1
ATOM 773 N N . THR A 1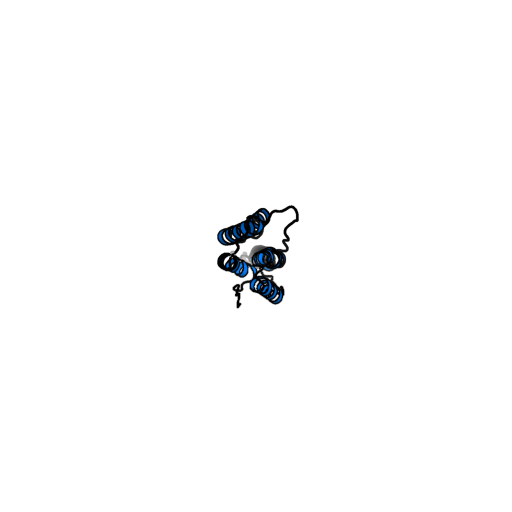 97 ? 10.035 4.511 9.326 1.00 91.94 97 THR A N 1
ATOM 774 C CA . THR A 1 97 ? 8.694 5.008 9.647 1.00 91.94 97 THR A CA 1
ATOM 775 C C . THR A 1 97 ? 7.699 4.686 8.526 1.00 91.94 97 THR A C 1
ATOM 777 O O . THR A 1 97 ? 8.065 4.277 7.420 1.00 91.94 97 THR A O 1
ATOM 780 N N . ILE A 1 98 ? 6.406 4.866 8.804 1.00 91.56 98 ILE A N 1
ATOM 781 C CA . ILE A 1 98 ? 5.339 4.735 7.799 1.00 91.56 98 ILE A CA 1
ATOM 782 C C . ILE A 1 98 ? 5.563 5.730 6.649 1.00 91.56 98 ILE A C 1
ATOM 784 O O . ILE A 1 98 ? 5.435 5.376 5.475 1.00 91.56 98 ILE A O 1
ATOM 788 N N . ARG A 1 99 ? 6.000 6.948 6.986 1.00 92.25 99 ARG A N 1
ATOM 789 C CA . ARG A 1 99 ? 6.331 7.999 6.024 1.00 92.25 99 ARG A CA 1
ATOM 790 C C . ARG A 1 99 ? 7.577 7.679 5.198 1.00 92.25 99 ARG A C 1
ATOM 792 O O . ARG A 1 99 ? 7.544 7.861 3.984 1.00 92.25 99 ARG A O 1
ATOM 799 N N . ASP A 1 100 ? 8.635 7.136 5.803 1.00 93.62 100 ASP A N 1
ATOM 800 C CA . ASP A 1 100 ? 9.825 6.694 5.053 1.00 93.62 100 ASP A CA 1
ATOM 801 C C . ASP A 1 100 ? 9.459 5.611 4.037 1.00 93.62 100 ASP A C 1
ATOM 803 O O . ASP A 1 100 ? 9.888 5.640 2.881 1.00 93.62 100 ASP A O 1
ATOM 807 N N . PHE A 1 101 ? 8.603 4.673 4.449 1.00 93.62 101 PHE A N 1
ATOM 808 C CA . PHE A 1 101 ? 8.111 3.632 3.559 1.00 93.62 101 PHE A CA 1
ATOM 809 C C . PHE A 1 101 ? 7.293 4.207 2.395 1.00 93.62 101 PHE A C 1
ATOM 811 O O . PHE A 1 101 ? 7.419 3.734 1.264 1.00 93.62 101 PHE A O 1
ATOM 818 N N . ALA A 1 102 ? 6.508 5.261 2.629 1.00 93.00 102 ALA A N 1
ATOM 819 C CA . ALA A 1 102 ? 5.787 5.980 1.581 1.00 93.00 102 ALA A CA 1
ATOM 820 C C . ALA A 1 102 ? 6.728 6.679 0.590 1.00 93.00 102 ALA A C 1
ATOM 822 O O . ALA A 1 102 ? 6.539 6.567 -0.621 1.00 93.00 102 ALA A O 1
ATOM 823 N N . ILE A 1 103 ? 7.782 7.336 1.085 1.00 93.62 103 ILE A N 1
ATOM 824 C CA . ILE A 1 103 ? 8.807 7.960 0.236 1.00 93.62 103 ILE A CA 1
ATOM 825 C C . ILE A 1 103 ? 9.456 6.902 -0.660 1.00 93.62 103 ILE A C 1
ATOM 827 O O . ILE A 1 103 ? 9.582 7.110 -1.866 1.00 93.62 103 ILE A O 1
ATOM 831 N N . VAL A 1 104 ? 9.816 5.740 -0.109 1.00 93.06 104 VAL A N 1
ATOM 832 C CA . VAL A 1 104 ? 10.358 4.618 -0.894 1.00 93.06 104 VAL A CA 1
ATOM 833 C C . VAL A 1 104 ? 9.342 4.109 -1.920 1.00 93.06 104 VAL A C 1
ATOM 835 O O . VAL A 1 104 ? 9.699 3.871 -3.074 1.00 93.06 104 VAL A O 1
ATOM 838 N N . SER A 1 105 ? 8.076 3.984 -1.524 1.00 91.38 105 SER A N 1
ATOM 839 C CA . SER A 1 105 ? 6.982 3.539 -2.394 1.00 91.38 105 SER A CA 1
ATOM 840 C C . SER A 1 105 ? 6.831 4.436 -3.630 1.00 91.38 105 SER A C 1
ATOM 842 O O . SER A 1 105 ? 6.674 3.948 -4.746 1.00 91.38 105 SER A O 1
ATOM 844 N N . VAL A 1 106 ? 6.965 5.750 -3.464 1.00 93.25 106 VAL A N 1
ATOM 845 C CA . VAL A 1 106 ? 6.887 6.708 -4.573 1.00 93.25 106 VAL A CA 1
ATOM 846 C C . VAL A 1 106 ? 8.182 6.743 -5.389 1.00 93.25 106 VAL A C 1
ATOM 848 O O . VAL A 1 106 ? 8.155 6.625 -6.611 1.00 93.25 106 VAL A O 1
ATOM 851 N N . THR A 1 107 ? 9.330 6.887 -4.726 1.00 91.81 107 THR A N 1
ATOM 852 C CA . THR A 1 107 ? 10.616 7.165 -5.393 1.00 91.81 107 THR A CA 1
ATOM 853 C C . THR A 1 107 ? 11.272 5.940 -6.022 1.00 91.81 107 THR A C 1
ATOM 855 O O . THR A 1 107 ? 11.940 6.066 -7.044 1.00 91.81 107 THR A O 1
ATOM 858 N N . GLN A 1 108 ? 11.106 4.758 -5.424 1.00 90.31 108 GLN A N 1
ATOM 859 C CA . GLN A 1 108 ? 11.759 3.527 -5.881 1.00 90.31 108 GLN A CA 1
ATOM 860 C C . GLN A 1 108 ? 10.784 2.587 -6.589 1.00 90.31 108 GLN A C 1
ATOM 862 O O . GLN A 1 108 ? 11.183 1.895 -7.524 1.00 90.31 108 GLN A O 1
ATOM 867 N N . LEU A 1 109 ? 9.516 2.555 -6.159 1.00 89.75 109 LEU A N 1
ATOM 868 C CA . LEU A 1 109 ? 8.498 1.656 -6.724 1.00 89.75 109 LEU A CA 1
ATOM 869 C C . LEU A 1 109 ? 7.614 2.338 -7.782 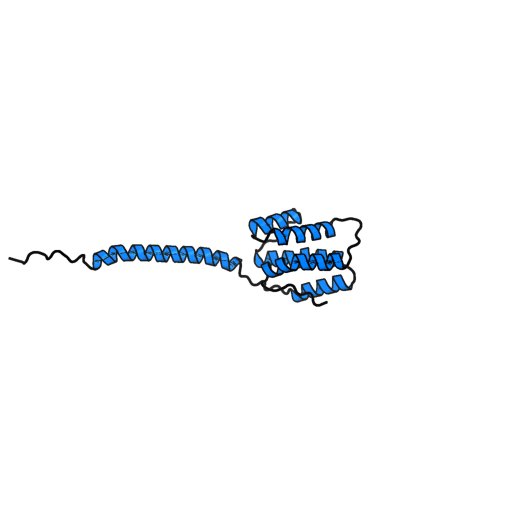1.00 89.75 109 LEU A C 1
ATOM 871 O O . LEU A 1 109 ? 6.774 1.676 -8.389 1.00 89.75 109 LEU A O 1
ATOM 875 N N . ASN A 1 110 ? 7.836 3.635 -8.039 1.00 89.12 110 ASN A N 1
ATOM 876 C CA . ASN A 1 110 ? 7.090 4.461 -8.995 1.00 89.12 110 ASN A CA 1
ATOM 877 C C . ASN A 1 110 ? 5.570 4.453 -8.755 1.00 89.12 110 ASN A C 1
ATOM 879 O O . ASN A 1 110 ? 4.784 4.519 -9.703 1.00 89.12 110 ASN A O 1
ATOM 883 N N . LEU A 1 111 ? 5.146 4.355 -7.491 1.00 90.00 111 LEU A N 1
ATOM 884 C CA . LEU A 1 111 ? 3.743 4.539 -7.135 1.00 90.00 111 LEU A CA 1
ATOM 885 C C . LEU A 1 111 ? 3.370 6.017 -7.159 1.00 90.00 111 LEU A C 1
ATOM 887 O O . LEU A 1 111 ? 4.208 6.896 -6.956 1.00 90.00 111 LEU A O 1
ATOM 891 N N . THR A 1 112 ? 2.097 6.294 -7.427 1.00 91.81 112 THR A N 1
ATOM 892 C CA . THR A 1 112 ? 1.647 7.661 -7.684 1.00 91.81 112 THR A CA 1
ATOM 893 C C . THR A 1 112 ? 1.680 8.495 -6.391 1.00 91.81 112 THR A C 1
ATOM 895 O O . THR A 1 112 ? 0.978 8.163 -5.435 1.00 91.81 112 THR A O 1
ATOM 898 N N . PRO A 1 113 ? 2.439 9.609 -6.328 1.00 92.69 113 PRO A N 1
ATOM 899 C CA . PRO A 1 113 ? 2.553 10.401 -5.101 1.00 92.69 113 PRO A CA 1
ATOM 900 C C . PRO A 1 113 ? 1.207 10.938 -4.598 1.00 92.69 113 PRO A C 1
ATOM 902 O O . PRO A 1 113 ? 0.955 10.959 -3.395 1.00 92.69 113 PRO A O 1
ATOM 905 N N . THR A 1 114 ? 0.332 11.345 -5.524 1.00 93.25 114 THR A N 1
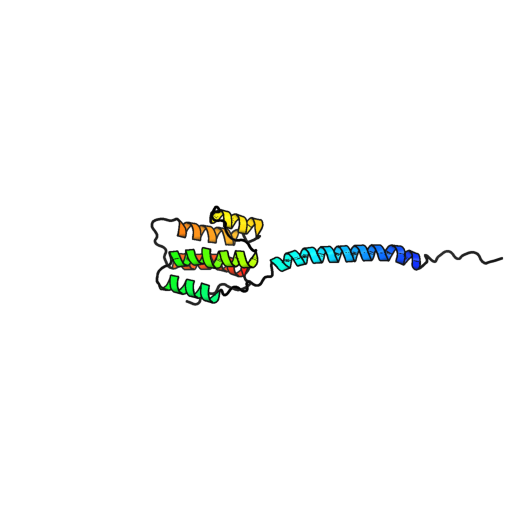ATOM 906 C CA . THR A 1 114 ? -0.986 11.922 -5.219 1.00 93.25 114 THR A CA 1
ATOM 907 C C . THR A 1 114 ? -1.979 10.913 -4.649 1.00 93.25 114 THR A C 1
ATOM 909 O O . THR A 1 114 ? -2.996 11.331 -4.109 1.00 93.25 114 THR A O 1
ATOM 912 N N . THR A 1 115 ? -1.701 9.609 -4.738 1.00 93.19 115 THR A N 1
ATOM 913 C CA . THR A 1 115 ? -2.517 8.560 -4.110 1.00 93.19 115 THR A CA 1
ATOM 914 C C . THR A 1 115 ? -1.858 8.050 -2.830 1.00 93.19 115 THR A C 1
ATOM 916 O O . THR A 1 115 ? -2.520 7.944 -1.802 1.00 93.19 115 THR A O 1
ATOM 919 N N . ILE A 1 116 ? -0.540 7.813 -2.852 1.00 94.81 116 ILE A N 1
ATOM 920 C CA . ILE A 1 116 ? 0.206 7.258 -1.715 1.00 94.81 116 ILE A CA 1
ATOM 921 C C . ILE A 1 116 ? 0.246 8.219 -0.528 1.00 94.81 116 ILE A C 1
ATOM 923 O O . ILE A 1 116 ? -0.075 7.810 0.586 1.00 94.81 116 ILE A O 1
ATOM 927 N N . TYR A 1 117 ? 0.640 9.481 -0.722 1.00 94.94 117 TYR A N 1
ATOM 928 C CA . TYR A 1 117 ? 0.855 10.373 0.421 1.00 94.94 117 TYR A CA 1
ATOM 929 C C . TYR A 1 117 ? -0.422 10.674 1.212 1.00 94.94 117 TYR A C 1
ATOM 931 O O . TYR A 1 117 ? -0.361 10.550 2.435 1.00 94.94 117 TYR A O 1
ATOM 939 N N . PRO A 1 118 ? -1.577 10.975 0.584 1.00 95.50 118 PRO A N 1
ATOM 940 C CA . PRO A 1 118 ? -2.816 11.172 1.334 1.00 95.50 118 PRO A CA 1
ATOM 941 C C . PRO A 1 118 ? -3.240 9.934 2.134 1.00 95.50 118 PRO A C 1
ATOM 943 O O . PRO A 1 118 ? -3.609 10.059 3.299 1.00 95.50 118 PRO A O 1
ATOM 946 N N . PHE A 1 119 ? -3.140 8.735 1.546 1.00 95.38 119 PHE A N 1
ATOM 947 C CA . PHE A 1 119 ? -3.457 7.482 2.238 1.00 95.38 119 PHE A CA 1
ATOM 948 C C . PHE A 1 119 ? -2.559 7.262 3.462 1.00 95.38 119 PHE A C 1
ATOM 950 O O . PHE A 1 119 ? -3.045 7.021 4.565 1.00 95.38 119 PHE A O 1
ATOM 957 N N . ILE A 1 120 ? -1.244 7.385 3.279 1.00 94.31 120 ILE A N 1
ATOM 958 C CA . ILE A 1 120 ? -0.245 7.189 4.336 1.00 94.31 120 ILE A CA 1
ATOM 959 C C . ILE A 1 120 ? -0.417 8.224 5.441 1.00 94.31 120 ILE A C 1
ATOM 961 O O . ILE A 1 120 ? -0.355 7.863 6.610 1.00 94.31 120 ILE A O 1
ATOM 965 N N . GLN A 1 121 ? -0.657 9.486 5.086 1.00 93.31 121 GLN A N 1
ATOM 966 C CA . GLN A 1 121 ? -0.900 10.539 6.061 1.00 93.31 121 GLN A CA 1
ATOM 967 C C . GLN A 1 121 ? -2.144 10.227 6.900 1.00 93.31 121 GLN A C 1
ATOM 969 O O . GLN A 1 121 ? -2.079 10.307 8.123 1.00 93.31 121 GLN A O 1
ATOM 974 N N . LYS A 1 122 ? -3.245 9.799 6.269 1.00 91.19 122 LYS A N 1
ATOM 975 C CA . LYS A 1 122 ? -4.467 9.419 6.987 1.00 91.19 122 LYS A CA 1
ATOM 976 C C . LYS A 1 122 ? -4.216 8.245 7.940 1.00 91.19 122 LYS A C 1
ATOM 978 O O . LYS A 1 122 ? -4.622 8.299 9.095 1.00 91.19 122 LYS A O 1
ATOM 983 N N . VAL A 1 123 ? -3.491 7.216 7.494 1.00 90.12 123 VAL A N 1
ATOM 984 C CA . VAL A 1 123 ? -3.077 6.077 8.337 1.00 90.12 123 VAL A CA 1
ATOM 985 C C . VAL A 1 123 ? -2.181 6.523 9.498 1.00 90.12 123 VAL A C 1
ATOM 987 O O . VAL A 1 123 ? -2.337 6.047 10.617 1.00 90.12 123 VAL A O 1
ATOM 990 N N . GLU A 1 124 ? -1.245 7.435 9.253 1.00 89.19 124 GLU A N 1
ATOM 991 C CA . GLU A 1 124 ? -0.338 7.973 10.266 1.00 89.19 124 GLU A CA 1
ATOM 992 C C . GLU A 1 124 ? -1.096 8.772 11.336 1.00 89.19 124 GLU A C 1
ATOM 994 O O . GLU A 1 124 ? -0.874 8.568 12.530 1.00 89.19 124 GLU A O 1
ATOM 999 N N . GLU A 1 125 ? -2.043 9.616 10.919 1.00 87.88 125 GLU A N 1
ATOM 1000 C CA . GLU A 1 125 ? -2.974 10.307 11.815 1.00 87.88 125 GLU A CA 1
ATOM 1001 C C . GLU A 1 125 ? -3.755 9.294 12.666 1.00 87.88 125 GLU A C 1
ATOM 1003 O O . GLU A 1 125 ? -3.807 9.422 13.885 1.00 87.88 125 GLU A O 1
ATOM 1008 N N . ILE A 1 126 ? -4.284 8.235 12.053 1.00 83.00 126 ILE A N 1
ATOM 1009 C CA . ILE A 1 126 ? -5.037 7.172 12.735 1.00 83.00 126 ILE A CA 1
ATOM 1010 C C . ILE A 1 126 ? -4.190 6.368 13.727 1.00 83.00 126 ILE A C 1
ATOM 1012 O O . ILE A 1 126 ? -4.715 5.928 14.739 1.00 83.00 126 ILE A O 1
ATOM 1016 N N . ILE A 1 127 ? -2.905 6.140 13.462 1.00 79.12 127 ILE A N 1
ATOM 1017 C CA . ILE A 1 127 ? -2.047 5.339 14.351 1.00 79.12 127 ILE A CA 1
ATOM 1018 C C . ILE A 1 127 ? -1.492 6.189 15.506 1.00 79.12 127 ILE A C 1
ATOM 1020 O O . ILE A 1 127 ? -1.224 5.664 16.589 1.00 79.12 127 ILE A O 1
ATOM 1024 N N . TYR A 1 128 ? -1.308 7.498 15.303 1.00 81.12 128 TYR A N 1
ATOM 1025 C CA . TYR A 1 128 ? -0.620 8.361 16.269 1.00 81.12 128 TYR A CA 1
ATOM 1026 C C . TYR A 1 128 ? -1.506 9.402 16.984 1.00 81.12 128 TYR A C 1
ATOM 1028 O O . TYR A 1 128 ? -1.066 9.951 17.997 1.00 81.12 128 TYR A O 1
ATOM 1036 N N . ALA A 1 129 ? -2.736 9.684 16.538 1.00 70.25 129 ALA A N 1
ATOM 1037 C CA . ALA A 1 129 ? -3.564 10.753 17.118 1.00 70.25 129 ALA A CA 1
ATOM 1038 C C . ALA A 1 129 ? -4.294 10.363 18.422 1.00 70.25 129 ALA A C 1
ATOM 1040 O O . ALA A 1 129 ? -5.375 9.795 18.399 1.00 70.25 129 ALA A O 1
ATOM 1041 N N . LYS A 1 130 ? -3.789 10.769 19.595 1.00 66.94 130 LYS A N 1
ATOM 1042 C CA . LYS A 1 130 ? -4.526 10.629 20.873 1.00 66.94 130 LYS A CA 1
ATOM 1043 C C . LYS A 1 130 ? -5.332 11.895 21.228 1.00 66.94 130 LYS A C 1
ATOM 1045 O O . LYS A 1 130 ? -4.772 12.981 21.083 1.00 66.94 130 LYS A O 1
ATOM 1050 N N . PRO A 1 131 ? -6.542 11.799 21.830 1.00 57.22 131 PRO A N 1
ATOM 1051 C CA . PRO A 1 131 ? -7.393 10.617 22.032 1.00 57.22 131 PRO A CA 1
ATOM 1052 C C . PRO A 1 131 ? -8.297 10.310 20.820 1.00 57.22 131 PRO A C 1
ATOM 1054 O O . PRO A 1 131 ? -8.770 11.212 20.134 1.00 57.22 131 PRO A O 1
ATOM 1057 N N . PHE A 1 132 ? -8.557 9.020 20.592 1.00 65.31 132 PHE A N 1
ATOM 1058 C CA . PHE A 1 132 ? -9.156 8.495 19.364 1.00 65.31 132 PHE A CA 1
ATOM 1059 C C . PHE A 1 132 ? -10.693 8.514 19.380 1.00 65.31 132 PHE A C 1
ATOM 1061 O O . PHE A 1 132 ? -11.326 7.873 20.217 1.00 65.31 132 PHE A O 1
ATOM 1068 N N . GLN A 1 133 ? -11.297 9.196 18.405 1.00 69.75 133 GLN A N 1
ATOM 1069 C CA . GLN A 1 133 ? -12.703 9.025 18.014 1.00 69.75 133 GLN A CA 1
ATOM 1070 C C . GLN A 1 133 ? -12.778 8.755 16.509 1.00 69.75 133 GLN A C 1
ATOM 1072 O O . GLN A 1 133 ? -13.323 9.547 15.740 1.00 69.75 133 GLN A O 1
ATOM 1077 N N . ILE A 1 134 ? -12.186 7.639 16.077 1.00 81.62 134 ILE A N 1
ATOM 1078 C CA . ILE A 1 134 ? -12.347 7.176 14.697 1.00 81.62 134 ILE A CA 1
ATOM 1079 C C . ILE A 1 134 ? -13.792 6.738 14.527 1.00 81.62 134 ILE A C 1
ATOM 1081 O O . ILE A 1 134 ? -14.296 5.892 15.264 1.00 81.62 134 ILE A O 1
ATOM 1085 N N . ASN A 1 135 ? -14.457 7.341 13.555 1.00 87.12 135 ASN A N 1
ATOM 1086 C CA . ASN A 1 135 ? -15.822 7.011 13.185 1.00 87.12 135 ASN A CA 1
ATOM 1087 C C . ASN A 1 135 ? -15.835 6.287 11.830 1.00 87.12 135 ASN A C 1
ATOM 1089 O O . ASN A 1 135 ? -14.820 6.173 11.140 1.00 87.12 135 ASN A O 1
ATOM 1093 N N . GLU A 1 136 ? -17.004 5.804 11.420 1.00 88.81 136 GLU A N 1
ATOM 1094 C CA . GLU A 1 136 ? -17.133 5.096 10.144 1.00 88.81 136 GLU A CA 1
ATOM 1095 C C . GLU A 1 136 ? -16.760 5.958 8.927 1.00 88.81 136 GLU A C 1
ATOM 1097 O O . GLU A 1 136 ? -16.248 5.430 7.943 1.00 88.81 136 GLU A O 1
ATOM 1102 N N . ARG A 1 137 ? -16.948 7.284 8.977 1.00 88.94 137 ARG A N 1
ATOM 1103 C CA . ARG A 1 137 ? -16.543 8.177 7.877 1.00 88.94 137 ARG A CA 1
ATOM 1104 C C . ARG A 1 137 ? -15.024 8.180 7.704 1.00 88.94 137 ARG A C 1
ATOM 1106 O O . ARG A 1 137 ? -14.541 8.176 6.573 1.00 88.94 137 ARG A O 1
ATOM 1113 N N . ASP A 1 138 ? -14.265 8.156 8.795 1.00 88.56 138 ASP A N 1
ATOM 1114 C CA . ASP A 1 138 ? -12.805 8.034 8.735 1.00 88.56 138 ASP A CA 1
ATOM 1115 C C . ASP A 1 138 ? -12.373 6.696 8.133 1.00 88.56 138 ASP A C 1
ATOM 1117 O O . ASP A 1 138 ? -11.438 6.655 7.333 1.00 88.56 138 ASP A O 1
ATOM 1121 N N . PHE A 1 139 ? -13.098 5.618 8.443 1.00 90.75 139 PHE A N 1
ATOM 1122 C CA . PHE A 1 139 ? -12.869 4.323 7.812 1.00 90.75 139 PHE A CA 1
ATOM 1123 C C . PHE A 1 139 ? -13.094 4.394 6.297 1.00 90.75 139 PHE A C 1
ATOM 1125 O O . PHE A 1 139 ? -12.150 4.187 5.537 1.00 90.75 139 PHE A O 1
ATOM 1132 N N . TYR A 1 140 ? -14.300 4.757 5.847 1.00 91.31 140 TYR A N 1
ATOM 1133 C CA . TYR A 1 140 ? -14.628 4.775 4.417 1.00 91.31 140 TYR A CA 1
ATOM 1134 C C . TYR A 1 140 ? -13.769 5.759 3.617 1.00 91.31 140 TYR A C 1
ATOM 1136 O O . TYR A 1 140 ? -13.301 5.405 2.540 1.00 91.31 140 TYR A O 1
ATOM 1144 N N . SER A 1 141 ? -13.460 6.942 4.158 1.00 92.00 141 SER A N 1
ATOM 1145 C CA . SER A 1 141 ? -12.540 7.876 3.487 1.00 92.00 141 SER A CA 1
ATOM 1146 C C . SER A 1 141 ? -11.132 7.292 3.328 1.00 92.00 141 SER A C 1
ATOM 1148 O O . SER A 1 141 ? -10.487 7.493 2.302 1.00 92.00 141 SER A O 1
ATOM 1150 N N . THR A 1 142 ? -10.655 6.504 4.295 1.00 92.38 142 THR A N 1
ATOM 1151 C CA . THR A 1 142 ? -9.364 5.811 4.172 1.00 92.38 142 THR A CA 1
ATOM 1152 C C . THR A 1 142 ? -9.420 4.699 3.118 1.00 92.38 142 THR A C 1
ATOM 1154 O O . THR A 1 142 ? -8.468 4.530 2.355 1.00 92.38 142 THR A O 1
ATOM 1157 N N . ILE A 1 143 ? -10.542 3.977 3.020 1.00 92.62 143 ILE A N 1
ATOM 1158 C CA . ILE A 1 143 ? -10.783 2.986 1.958 1.00 92.62 143 ILE A CA 1
ATOM 1159 C C . ILE A 1 143 ? -10.784 3.639 0.572 1.00 92.62 143 ILE A C 1
ATOM 1161 O O . ILE A 1 143 ? -10.168 3.110 -0.355 1.00 92.62 143 ILE A O 1
ATOM 1165 N N . GLU A 1 144 ? -11.434 4.792 0.423 1.00 93.44 144 GLU A N 1
ATOM 1166 C CA . GLU A 1 144 ? -11.465 5.547 -0.833 1.00 93.44 144 GLU A CA 1
ATOM 1167 C C . GLU A 1 144 ? -10.060 5.971 -1.272 1.00 93.44 144 GLU A C 1
ATOM 1169 O O . GLU A 1 144 ? -9.704 5.799 -2.438 1.00 93.44 144 GLU A O 1
ATOM 1174 N N . LEU A 1 145 ? -9.229 6.443 -0.334 1.00 94.56 145 LEU A N 1
ATOM 1175 C CA . LEU A 1 145 ? -7.822 6.767 -0.597 1.00 94.56 145 LEU A CA 1
ATOM 1176 C C . LEU A 1 145 ? -7.000 5.530 -0.990 1.00 94.56 145 LEU A C 1
ATOM 1178 O O . LEU A 1 145 ? -6.080 5.626 -1.805 1.00 94.56 145 LEU A O 1
ATOM 1182 N N . PHE A 1 146 ? -7.333 4.364 -0.436 1.00 94.31 146 PHE A N 1
ATOM 1183 C CA . PHE A 1 146 ? -6.646 3.110 -0.730 1.00 94.31 146 PHE A CA 1
ATOM 1184 C C . PHE A 1 146 ? -7.038 2.497 -2.083 1.00 94.31 146 PHE A C 1
ATOM 1186 O O . PHE A 1 146 ? -6.195 1.899 -2.752 1.00 94.31 146 PHE A O 1
ATOM 1193 N N . SER A 1 147 ? -8.284 2.664 -2.526 1.00 92.69 147 SER A N 1
ATOM 1194 C CA . SER A 1 147 ? -8.805 2.073 -3.768 1.00 92.69 147 SER A CA 1
ATOM 1195 C C . SER A 1 147 ? -7.928 2.296 -5.019 1.00 92.69 147 SER A C 1
ATOM 1197 O O . SER A 1 147 ? -7.567 1.310 -5.674 1.00 92.69 147 SER A O 1
ATOM 1199 N N . PRO A 1 148 ? -7.479 3.526 -5.355 1.00 92.38 148 PRO A N 1
ATOM 1200 C CA . PRO A 1 148 ? -6.612 3.736 -6.516 1.00 92.38 148 PRO A CA 1
ATOM 1201 C C . PRO A 1 148 ? -5.224 3.097 -6.352 1.00 92.38 148 PRO A C 1
ATOM 1203 O O . PRO A 1 148 ? -4.625 2.672 -7.341 1.00 92.38 148 PRO A O 1
ATOM 1206 N N . ILE A 1 149 ? -4.717 2.985 -5.118 1.00 93.00 149 ILE A N 1
ATOM 1207 C CA . ILE A 1 149 ? -3.456 2.292 -4.819 1.00 93.00 149 ILE A CA 1
ATOM 1208 C C . ILE A 1 149 ? -3.633 0.795 -5.071 1.00 93.00 149 ILE A C 1
ATOM 1210 O O . ILE A 1 149 ? -2.825 0.181 -5.765 1.00 93.00 149 ILE A O 1
ATOM 1214 N N . TYR A 1 150 ? -4.715 0.210 -4.560 1.00 90.88 150 TYR A N 1
ATOM 1215 C CA . TYR A 1 150 ? -5.038 -1.196 -4.769 1.00 90.88 150 TYR A CA 1
ATOM 1216 C C . TYR A 1 150 ? -5.161 -1.534 -6.258 1.00 90.88 150 TYR A C 1
ATOM 1218 O O . TYR A 1 150 ? -4.576 -2.520 -6.707 1.00 90.88 150 TYR A O 1
ATOM 1226 N N . HIS A 1 151 ? -5.831 -0.686 -7.043 1.00 89.50 151 HIS A N 1
ATOM 1227 C CA . HIS A 1 151 ? -5.914 -0.846 -8.493 1.00 89.50 151 HIS A CA 1
ATOM 1228 C C . HIS A 1 151 ? -4.538 -0.745 -9.166 1.00 89.50 151 HIS A C 1
ATOM 1230 O O . HIS A 1 151 ? -4.199 -1.572 -10.008 1.00 89.50 151 HIS A O 1
ATOM 1236 N N . GLN A 1 152 ? -3.692 0.207 -8.764 1.00 87.88 152 GLN A N 1
ATOM 1237 C CA . GLN A 1 152 ? -2.325 0.317 -9.287 1.00 87.88 152 GLN A CA 1
ATOM 1238 C C . GLN A 1 152 ? -1.464 -0.918 -8.957 1.00 87.88 152 GLN A C 1
ATOM 1240 O O . GLN A 1 152 ? -0.591 -1.307 -9.740 1.00 87.88 152 GLN A O 1
ATOM 1245 N N . LEU A 1 153 ? -1.694 -1.552 -7.806 1.00 87.62 153 LEU A N 1
ATOM 1246 C CA . LEU A 1 153 ? -0.956 -2.736 -7.368 1.00 87.62 153 LEU A CA 1
ATOM 1247 C C . LEU A 1 153 ? -1.477 -4.017 -8.029 1.00 87.62 153 LEU A C 1
ATOM 1249 O O . LEU A 1 153 ? -0.671 -4.804 -8.521 1.00 87.62 153 LEU A O 1
ATOM 1253 N N . THR A 1 154 ? -2.793 -4.200 -8.106 1.00 85.62 154 THR A N 1
ATOM 1254 C CA . THR A 1 154 ? -3.420 -5.481 -8.477 1.00 85.62 154 THR A CA 1
ATOM 1255 C C . THR A 1 154 ? -4.057 -5.501 -9.867 1.00 85.62 154 THR A C 1
ATOM 1257 O O . THR A 1 154 ? -4.213 -6.576 -10.436 1.00 85.62 154 THR A O 1
ATOM 1260 N N . GLY A 1 155 ? -4.417 -4.340 -10.421 1.00 83.94 155 GLY A N 1
ATOM 1261 C CA . GLY A 1 155 ? -5.225 -4.215 -11.639 1.00 83.94 155 GLY A CA 1
ATOM 1262 C C . GLY A 1 155 ? -6.735 -4.382 -11.425 1.00 83.94 155 GLY A C 1
ATOM 1263 O O . GLY A 1 155 ? -7.488 -4.298 -12.390 1.00 83.94 155 GLY A O 1
ATOM 1264 N N . TYR A 1 156 ? -7.191 -4.603 -10.187 1.00 83.69 156 TYR A N 1
ATOM 1265 C CA . TYR A 1 156 ? -8.606 -4.766 -9.840 1.00 83.69 156 TYR A CA 1
ATOM 1266 C C . TYR A 1 156 ? -9.109 -3.590 -9.004 1.00 83.69 156 TYR A C 1
ATOM 1268 O O . TYR A 1 156 ? -8.343 -2.947 -8.289 1.00 83.69 156 TYR A O 1
ATOM 1276 N N . ASN A 1 157 ? -10.411 -3.316 -9.055 1.00 82.62 157 ASN A N 1
ATOM 1277 C CA . ASN A 1 157 ? -11.018 -2.330 -8.164 1.00 82.62 157 ASN A CA 1
ATOM 1278 C C . ASN A 1 157 ? -11.116 -2.893 -6.747 1.00 82.62 157 ASN A C 1
ATOM 1280 O O . ASN A 1 157 ? -11.501 -4.048 -6.557 1.00 82.62 157 ASN A O 1
ATOM 1284 N N . PHE A 1 158 ? -10.797 -2.069 -5.752 1.00 84.00 158 PHE A N 1
ATOM 1285 C CA . PHE A 1 158 ? -11.005 -2.449 -4.364 1.00 84.00 158 PHE A CA 1
ATOM 1286 C C . PHE A 1 158 ? -12.486 -2.302 -4.027 1.00 84.00 158 PHE A C 1
ATOM 1288 O O . PHE A 1 158 ? -13.003 -1.188 -3.957 1.00 84.00 158 PHE A O 1
ATOM 1295 N N . VAL A 1 159 ? -13.177 -3.429 -3.868 1.00 75.44 159 VAL A N 1
ATOM 1296 C CA . VAL A 1 159 ? -14.610 -3.458 -3.569 1.00 75.44 159 VAL A CA 1
ATOM 1297 C C . VAL A 1 159 ? -14.808 -4.023 -2.174 1.00 75.44 159 VAL A C 1
ATOM 1299 O O . VAL A 1 159 ? -14.465 -5.172 -1.898 1.00 75.44 159 VAL A O 1
ATOM 1302 N N . ILE A 1 160 ? -15.387 -3.205 -1.304 1.00 74.31 160 ILE A N 1
ATOM 1303 C CA . ILE A 1 160 ? -15.815 -3.604 0.028 1.00 74.31 160 ILE A CA 1
ATOM 1304 C C . ILE A 1 160 ? -17.332 -3.798 -0.018 1.00 74.31 160 ILE A C 1
ATOM 1306 O O . ILE A 1 160 ? -18.072 -2.826 -0.102 1.00 74.31 160 ILE A O 1
ATOM 1310 N N . ASN A 1 161 ? -17.793 -5.051 0.004 1.00 62.97 161 ASN A N 1
ATOM 1311 C CA . ASN A 1 161 ? -19.221 -5.394 0.006 1.00 62.97 161 ASN A CA 1
ATOM 1312 C C . ASN A 1 161 ? -19.683 -5.778 1.418 1.00 62.97 161 ASN A C 1
ATOM 1314 O O . ASN A 1 161 ? -20.018 -6.942 1.672 1.00 62.97 161 ASN A O 1
ATOM 1318 N N . PHE A 1 162 ? -19.633 -4.831 2.354 1.00 67.19 162 PHE A N 1
ATOM 1319 C CA . PHE A 1 162 ? -20.161 -5.017 3.703 1.00 67.19 162 PHE A CA 1
ATOM 1320 C C . PHE A 1 162 ? -20.495 -3.710 4.410 1.00 67.19 162 PHE A C 1
ATOM 1322 O O . PHE A 1 162 ? -19.740 -2.732 4.227 1.00 67.19 162 PHE A O 1
#

Secondary structure (DSSP, 8-state):
-PPPPPTT---HHHHHHHHHHHHHHHHHHHHHHHHHHHHHHTTT-------HHHHHHHHHHHHHTT-HHHHHHHIIIIIIHHHHHHHH-----TTS-HHHHHHHHHHTT---HHHHHHHHHHHHHHHH-SSP---HHHHHHHHHHHHHHHHHHHSS------

Sequence (162 aa):
LPPPPTPGEIPFLAFFMVFIPIMVGVVVALAGYGYYRYKKSDKESKVVNLPLEDKILNLKILKESGRLEESLSYLFNAIYMDLINAKYGRTRKNTETIRDFAIVSVTQLNLTPTTIYPFIQKVEEIIYAKPFQINERDFYSTIELFSPIYHQLTGYNFVINF

Foldseek 3Di:
DDDDDDPDPPDVVVVCVVVVVVVVVVVVVCVVVVVVVVVVVVLQPLQQPDPCVVLLVVLVVCVVVVVLLVSLVSCVQPPVQSLCCSRHVDHDDPPADLVNVLVCCCPVVVQDNVLSVVLSVLNVCSVPPPPDDDDVVSSVVSVVSCQVVCCSRNVDGDDRPD